Protein AF-A0A9D9DRE6-F1 (afdb_monomer_lite)

Radius of gyration: 13.2 Å; chains: 1; bounding box: 35×29×36 Å

Sequence (122 aa):
MSKYKTYNKKQNVTLEWFDEGQAILTDGMFLMINNSSNRSLGIVISVDVNGYGKGPNAWGHDLFSFFIDKQKVIPIGSPESPLRPGSGWNAFDCDYNSTERNNGMGCTYRALTEKDYFKNLP

Foldseek 3Di:
DALAAAQLRPDAADCQQFPPDWDQDPVQKIKGKHCPPPVVQAIKIKIQQCHDPDPPRYALQRIEMFGDDPPDTHGQQDPPHCNHCPNVPNLCDQDNPDPHNNHRRNSNVVSVPPPCSNVPGD

pLDDT: mean 89.9, std 10.53, range [51.09, 98.19]

Secondary structure (DSSP, 8-state):
--S-B-TTSSSBPPGGGSSSEEEE-TTS-EEEEE--SSGGG-EEEEEESS-TT-TT-BBTTTEEEEEEETTEEEETTSTT-TT-TTSS-GGG---SS---TTTTTTHHHHHHH-TTGGGG--

Organism: NCBI:txid2840936

Structure (mmCIF, N/CA/C/O backbone):
data_AF-A0A9D9DRE6-F1
#
_entry.id   AF-A0A9D9DRE6-F1
#
loop_
_atom_site.group_PDB
_atom_site.id
_atom_site.type_symbol
_atom_site.label_atom_id
_atom_site.label_alt_id
_atom_site.label_comp_id
_atom_site.label_asym_id
_atom_site.label_entity_id
_atom_site.label_seq_id
_atom_site.pdbx_PDB_ins_code
_atom_site.Cartn_x
_atom_site.Cartn_y
_atom_site.Cartn_z
_atom_site.occupancy
_atom_site.B_iso_or_equiv
_atom_site.auth_seq_id
_atom_site.auth_comp_id
_atom_site.auth_asym_id
_atom_site.auth_atom_id
_atom_site.pdbx_PDB_model_num
ATOM 1 N N . MET A 1 1 ? -9.906 16.572 0.568 1.00 58.41 1 MET A N 1
ATOM 2 C CA . MET A 1 1 ? -8.731 16.090 1.332 1.00 58.41 1 MET A CA 1
ATOM 3 C C . MET A 1 1 ? -8.855 14.572 1.432 1.00 58.41 1 MET A C 1
ATOM 5 O O . MET A 1 1 ? -9.969 14.124 1.676 1.00 58.41 1 MET A O 1
ATOM 9 N N . S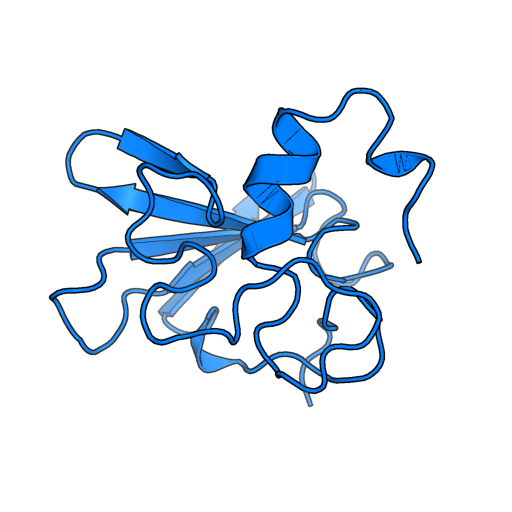ER A 1 2 ? -7.802 13.795 1.142 1.00 77.19 2 SER A N 1
ATOM 10 C CA . SER A 1 2 ? -7.897 12.321 1.149 1.00 77.19 2 SER A CA 1
ATOM 11 C C . SER A 1 2 ? -8.281 11.799 2.538 1.00 77.19 2 SER A C 1
ATOM 13 O O . SER A 1 2 ? -7.805 12.334 3.540 1.00 77.19 2 SER A O 1
ATOM 15 N N . LYS A 1 3 ? -9.146 10.776 2.596 1.00 88.69 3 LYS A N 1
ATOM 16 C CA . LYS A 1 3 ? -9.461 10.046 3.838 1.00 88.69 3 LYS A CA 1
ATOM 17 C C . LYS A 1 3 ? -8.350 9.070 4.233 1.00 88.69 3 LYS A C 1
ATOM 19 O O . LYS A 1 3 ? -8.318 8.647 5.383 1.00 88.69 3 LYS A O 1
ATOM 24 N N . TYR A 1 4 ? -7.448 8.761 3.302 1.00 95.00 4 TYR A N 1
ATOM 25 C CA . TYR A 1 4 ? -6.358 7.820 3.504 1.00 95.00 4 TYR A CA 1
ATOM 26 C C . TYR A 1 4 ? -5.062 8.519 3.914 1.00 95.00 4 TYR A C 1
ATOM 28 O O . TYR A 1 4 ? -4.756 9.636 3.471 1.00 95.00 4 TYR A O 1
ATOM 36 N N . LYS A 1 5 ? -4.293 7.844 4.766 1.00 96.25 5 LYS A N 1
ATOM 37 C CA . LYS A 1 5 ? -3.047 8.343 5.351 1.00 96.25 5 LYS A CA 1
ATOM 38 C C . LYS A 1 5 ? -1.837 7.509 4.935 1.00 96.25 5 LYS A C 1
ATOM 40 O O . LYS A 1 5 ? -1.954 6.322 4.63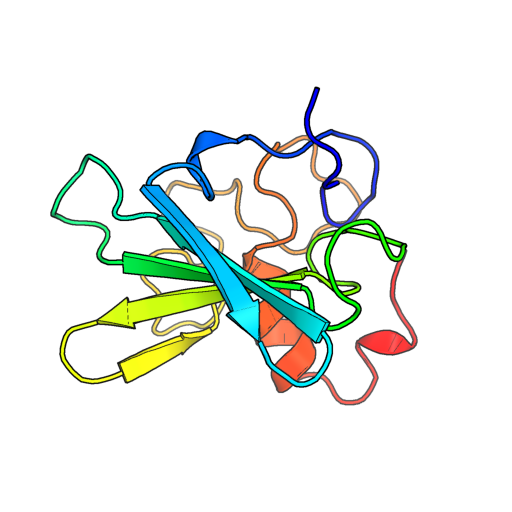6 1.00 96.25 5 LYS A O 1
ATOM 45 N N . THR A 1 6 ? -0.668 8.144 4.952 1.00 95.88 6 THR A N 1
ATOM 46 C CA . THR A 1 6 ? 0.623 7.453 4.822 1.00 95.88 6 THR A CA 1
ATOM 47 C C . THR A 1 6 ? 0.835 6.466 5.972 1.00 95.88 6 THR A C 1
ATOM 49 O O . THR A 1 6 ? 0.176 6.566 7.008 1.00 95.88 6 THR A O 1
ATOM 52 N N . TYR A 1 7 ? 1.791 5.546 5.831 1.00 96.75 7 TYR A N 1
ATOM 53 C CA . TYR A 1 7 ? 2.108 4.530 6.847 1.00 96.75 7 TYR A CA 1
ATOM 54 C C . TYR A 1 7 ? 2.322 5.095 8.253 1.00 96.75 7 TYR A C 1
ATOM 56 O O . TYR A 1 7 ? 1.801 4.569 9.232 1.00 96.75 7 TYR A O 1
ATOM 64 N N . ASN A 1 8 ? 3.028 6.217 8.363 1.00 96.38 8 ASN A N 1
ATOM 65 C CA . ASN A 1 8 ? 3.267 6.902 9.635 1.00 96.38 8 ASN A CA 1
ATOM 66 C C . ASN A 1 8 ? 2.146 7.870 10.056 1.00 96.38 8 ASN A C 1
ATOM 68 O O . ASN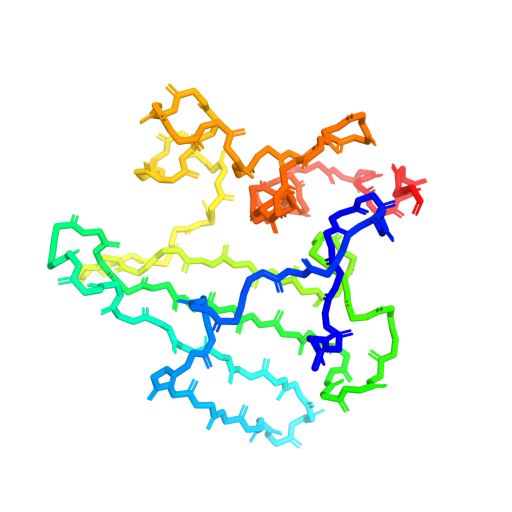 A 1 8 ? 2.304 8.598 11.033 1.00 96.38 8 ASN A O 1
ATOM 72 N N . LYS A 1 9 ? 1.044 7.934 9.300 1.00 96.38 9 LYS A N 1
ATOM 73 C CA . LYS A 1 9 ? -0.129 8.799 9.508 1.00 96.38 9 LYS A CA 1
ATOM 74 C C . LYS A 1 9 ? 0.165 10.311 9.541 1.00 96.38 9 LYS A C 1
ATOM 76 O O . LYS A 1 9 ? -0.725 11.098 9.865 1.00 96.38 9 LYS A O 1
ATOM 81 N N . LYS A 1 10 ? 1.376 10.741 9.155 1.00 94.88 10 LYS A N 1
ATOM 82 C CA . LYS A 1 10 ? 1.807 12.155 9.170 1.00 94.88 10 LYS A CA 1
ATOM 83 C C . LYS A 1 10 ? 1.269 12.961 7.987 1.00 94.88 10 LYS A C 1
ATOM 85 O O . LYS A 1 10 ? 1.221 14.187 8.059 1.00 94.88 10 LYS A O 1
ATOM 90 N N . GLN A 1 11 ? 0.857 12.299 6.904 1.00 93.19 11 GLN A N 1
ATOM 91 C CA . GLN A 1 11 ? 0.346 12.951 5.701 1.00 93.19 11 GLN A CA 1
ATOM 92 C C . GLN A 1 11 ? -0.913 12.269 5.166 1.00 93.19 11 GLN A C 1
ATOM 94 O O . GLN A 1 11 ? -1.185 11.098 5.430 1.00 93.19 11 GLN A O 1
ATOM 99 N N . ASN A 1 12 ? -1.688 13.032 4.397 1.00 93.75 12 ASN A N 1
ATOM 100 C CA . ASN A 1 12 ? -2.705 12.470 3.517 1.00 93.75 12 ASN A CA 1
ATOM 101 C C . ASN A 1 12 ? -2.028 11.941 2.257 1.00 93.75 12 ASN A C 1
ATOM 103 O O . ASN A 1 12 ? -1.140 12.604 1.717 1.00 93.75 12 ASN A O 1
ATOM 107 N N . VAL A 1 13 ? -2.496 10.799 1.775 1.00 90.44 13 VAL A N 1
ATOM 108 C CA . VAL A 1 13 ? -1.998 10.220 0.526 1.00 90.44 13 VAL A CA 1
ATOM 109 C C . VAL A 1 13 ? -2.468 11.026 -0.685 1.00 90.44 13 VAL A C 1
ATOM 111 O O . VAL A 1 13 ? -3.505 11.704 -0.639 1.00 90.44 13 VAL A O 1
ATOM 114 N N . THR A 1 14 ? -1.711 10.942 -1.776 1.00 84.62 14 THR A N 1
ATOM 115 C CA . THR A 1 14 ? -2.102 11.510 -3.072 1.00 84.62 14 THR A CA 1
ATOM 116 C C . THR A 1 14 ? -3.258 10.697 -3.664 1.00 84.62 14 THR A C 1
ATOM 118 O O . THR A 1 14 ? -3.213 9.471 -3.659 1.00 84.62 14 THR A O 1
ATOM 121 N N . LEU A 1 15 ? -4.304 11.375 -4.151 1.00 83.25 15 LEU A N 1
ATOM 122 C CA . LEU A 1 15 ? -5.498 10.718 -4.706 1.00 83.25 15 LEU A CA 1
ATOM 123 C C . LEU A 1 15 ? -5.274 10.090 -6.091 1.00 83.25 15 LEU A C 1
ATOM 125 O O . LEU A 1 15 ? -6.067 9.241 -6.471 1.00 83.25 15 LEU A O 1
ATOM 129 N N . GLU A 1 16 ? -4.186 10.452 -6.777 1.00 84.38 16 GLU A N 1
ATOM 130 C CA . GLU A 1 16 ? -3.739 9.914 -8.081 1.00 84.38 16 GLU A CA 1
ATOM 131 C C . GLU A 1 16 ? -3.445 8.403 -8.071 1.00 84.38 16 GLU A C 1
ATOM 133 O O . GLU A 1 16 ? -3.087 7.830 -9.086 1.00 84.38 16 GLU A O 1
ATOM 138 N N . TRP A 1 17 ? -3.490 7.748 -6.909 1.00 85.25 17 TRP A N 1
ATOM 139 C CA . TRP A 1 17 ? -3.361 6.292 -6.826 1.00 85.25 17 TRP A CA 1
ATOM 140 C C . TRP A 1 17 ? -4.713 5.576 -6.821 1.00 85.25 17 TRP A C 1
ATOM 142 O O . TRP A 1 17 ? -4.731 4.346 -6.782 1.00 85.25 17 TRP A O 1
ATOM 152 N N . PHE A 1 18 ? -5.829 6.313 -6.817 1.00 87.56 18 PHE A N 1
ATOM 153 C CA . PHE A 1 18 ? -7.171 5.774 -6.575 1.00 87.56 18 PHE A CA 1
ATOM 154 C C . PHE A 1 18 ? -8.248 6.321 -7.529 1.00 87.56 18 PHE A C 1
ATOM 156 O O . PHE A 1 18 ? -9.435 6.126 -7.245 1.00 87.56 18 PHE A O 1
ATOM 163 N N . ASP A 1 19 ? -7.897 7.081 -8.566 1.00 85.38 19 ASP A N 1
ATOM 164 C CA . ASP A 1 19 ? -8.837 7.949 -9.283 1.00 85.38 19 ASP A CA 1
ATOM 165 C C . ASP A 1 19 ? -9.475 7.345 -10.542 1.00 85.38 19 ASP A C 1
ATOM 167 O O . ASP A 1 19 ? -10.471 7.894 -11.015 1.00 85.38 19 ASP A O 1
ATOM 171 N N . GLU A 1 20 ? -9.016 6.196 -11.043 1.00 89.31 20 GLU A N 1
ATOM 172 C CA . GLU A 1 20 ? -9.563 5.615 -12.278 1.00 89.31 20 GLU A CA 1
ATOM 173 C C . GLU A 1 20 ? -10.676 4.588 -12.069 1.00 89.31 20 GLU A C 1
ATOM 175 O O . GLU A 1 20 ? -11.552 4.448 -12.925 1.00 89.31 20 GLU A O 1
ATOM 180 N N . GLY A 1 21 ? -10.697 3.880 -10.940 1.00 90.56 21 GLY A N 1
ATOM 181 C CA . GLY A 1 21 ? -11.759 2.916 -10.663 1.00 90.56 21 GLY A CA 1
ATOM 182 C C . GLY A 1 21 ? -11.886 2.560 -9.193 1.00 90.56 21 GLY A C 1
ATOM 183 O O . GLY A 1 21 ? -10.894 2.432 -8.485 1.00 90.56 21 GLY A O 1
ATOM 184 N N . GLN A 1 22 ? -13.120 2.386 -8.719 1.00 94.12 22 GLN A N 1
ATOM 185 C CA . GLN A 1 22 ? -13.403 2.060 -7.322 1.00 94.12 22 GLN A CA 1
ATOM 186 C C . GLN A 1 22 ? -14.579 1.086 -7.220 1.00 94.12 22 GLN A C 1
ATOM 188 O O . GLN A 1 22 ? -15.572 1.232 -7.934 1.00 94.12 22 GLN A O 1
ATOM 193 N N . ALA A 1 23 ? -14.482 0.102 -6.328 1.00 95.94 23 ALA A N 1
ATOM 194 C CA . ALA A 1 23 ? -15.535 -0.880 -6.083 1.00 95.94 23 ALA A CA 1
ATOM 195 C C . ALA A 1 23 ? -15.576 -1.288 -4.606 1.00 95.94 23 ALA A C 1
ATOM 197 O O . ALA A 1 23 ? -14.541 -1.414 -3.960 1.00 95.94 23 ALA A O 1
ATOM 198 N N . ILE A 1 24 ? -16.775 -1.533 -4.077 1.00 96.94 24 ILE A N 1
ATOM 199 C CA . ILE A 1 24 ? -16.965 -2.151 -2.760 1.00 96.94 24 ILE A CA 1
ATOM 200 C C . ILE A 1 24 ? -17.325 -3.618 -2.990 1.00 96.94 24 ILE A C 1
ATOM 202 O O . ILE A 1 24 ? -18.254 -3.917 -3.743 1.00 96.94 24 ILE A O 1
ATOM 206 N N . LEU A 1 25 ? -16.575 -4.523 -2.368 1.00 96.75 25 LEU A N 1
ATOM 207 C CA . LEU A 1 25 ? -16.821 -5.960 -2.429 1.00 96.75 25 LEU A CA 1
ATOM 208 C C . LEU A 1 25 ? -17.957 -6.354 -1.477 1.00 96.75 25 LEU A C 1
ATOM 210 O O . LEU A 1 25 ? -18.332 -5.609 -0.572 1.00 96.75 25 LEU A O 1
ATOM 214 N N . THR A 1 26 ? -18.524 -7.544 -1.669 1.00 97.25 26 THR A N 1
ATOM 215 C CA . THR A 1 26 ? -19.682 -8.025 -0.891 1.00 97.25 26 THR A CA 1
ATOM 216 C C . THR A 1 26 ? -19.400 -8.204 0.602 1.00 97.25 26 THR A C 1
ATOM 218 O O . THR A 1 26 ? -20.333 -8.198 1.398 1.00 97.25 26 THR A O 1
ATOM 221 N N . ASP A 1 27 ? -18.135 -8.360 0.986 1.00 96.62 27 ASP A N 1
ATOM 222 C CA . ASP A 1 27 ? -17.675 -8.414 2.380 1.00 96.62 27 ASP A CA 1
ATOM 223 C C . ASP A 1 27 ? -17.374 -7.022 2.973 1.00 96.62 27 ASP A C 1
ATOM 225 O O . ASP A 1 27 ? -17.036 -6.893 4.150 1.00 96.62 27 ASP A O 1
ATOM 229 N N . GLY A 1 28 ? -17.550 -5.964 2.181 1.00 96.94 28 GLY A N 1
ATOM 230 C CA . GLY A 1 28 ? -17.332 -4.581 2.577 1.00 96.94 28 GLY A CA 1
ATOM 231 C C . GLY A 1 28 ? -15.915 -4.065 2.342 1.00 96.94 28 GLY A C 1
ATOM 232 O O . GLY A 1 28 ? -15.687 -2.886 2.615 1.00 96.94 28 GLY A O 1
ATOM 233 N N . MET A 1 29 ? -14.986 -4.881 1.827 1.00 98.12 29 MET A N 1
ATOM 234 C CA . MET A 1 29 ? -13.660 -4.405 1.420 1.00 98.12 29 MET A CA 1
ATOM 235 C C . MET A 1 29 ? -13.775 -3.372 0.297 1.00 98.12 29 MET A C 1
ATOM 237 O O . MET A 1 29 ? -14.680 -3.438 -0.539 1.00 98.12 29 MET A O 1
ATOM 241 N N . PHE A 1 30 ? -12.849 -2.416 0.258 1.00 97.19 30 PHE A N 1
ATOM 242 C CA . PHE A 1 30 ? -12.859 -1.350 -0.739 1.00 97.19 30 PHE A CA 1
ATOM 243 C C . PHE A 1 30 ? -11.653 -1.449 -1.671 1.00 97.19 30 PHE A C 1
ATOM 245 O O . PHE A 1 30 ? -10.502 -1.372 -1.247 1.00 97.19 30 PHE A O 1
ATOM 252 N N . LEU A 1 31 ? -11.942 -1.640 -2.955 1.00 96.25 31 LEU A N 1
ATOM 253 C CA . LEU A 1 31 ? -10.975 -1.752 -4.032 1.00 96.25 31 LEU A CA 1
ATOM 254 C C . LEU A 1 31 ? -10.845 -0.408 -4.748 1.00 96.25 31 LEU A C 1
ATOM 256 O O . LEU A 1 31 ? -11.847 0.185 -5.143 1.00 96.25 31 LEU A O 1
ATOM 260 N N . MET A 1 32 ? -9.615 0.036 -4.956 1.00 94.81 32 MET A N 1
ATOM 261 C CA . MET A 1 32 ? -9.255 1.226 -5.721 1.00 94.81 32 MET A CA 1
ATOM 262 C C . MET A 1 32 ? -8.251 0.818 -6.795 1.00 94.81 32 MET A C 1
ATOM 264 O O . MET A 1 32 ? -7.337 0.040 -6.534 1.00 94.81 32 MET A O 1
ATOM 268 N N . ILE A 1 33 ? -8.434 1.309 -8.011 1.00 91.81 33 ILE A N 1
ATOM 269 C CA . ILE A 1 33 ? -7.653 0.948 -9.188 1.00 91.81 33 ILE A CA 1
ATOM 270 C C . ILE A 1 33 ? -7.082 2.233 -9.761 1.00 91.81 33 ILE A C 1
ATOM 272 O O . ILE A 1 33 ? -7.826 3.192 -9.961 1.00 91.81 33 ILE A O 1
ATOM 276 N N . ASN A 1 34 ? -5.788 2.198 -10.060 1.00 89.69 34 ASN A N 1
ATOM 277 C CA . ASN A 1 34 ? -5.113 3.218 -10.836 1.00 89.69 34 ASN A CA 1
ATOM 278 C C . ASN A 1 34 ? -4.365 2.609 -12.013 1.00 89.69 34 ASN A C 1
ATOM 280 O O . ASN A 1 34 ? -3.647 1.616 -11.875 1.00 89.69 34 ASN A O 1
ATOM 284 N N . ASN A 1 35 ? -4.532 3.205 -13.186 1.00 81.50 35 ASN A N 1
ATOM 285 C CA . ASN A 1 35 ? -3.831 2.824 -14.400 1.00 81.50 35 ASN A CA 1
ATOM 286 C C . ASN A 1 35 ? -2.922 3.977 -14.798 1.00 81.50 35 ASN A C 1
ATOM 288 O O . ASN A 1 35 ? -3.141 4.594 -15.837 1.00 81.50 35 ASN A O 1
ATOM 292 N N . SER A 1 36 ? -1.912 4.232 -13.957 1.00 64.69 36 SER A N 1
ATOM 293 C CA . SER A 1 36 ? -0.850 5.224 -14.148 1.00 64.69 36 SER A CA 1
ATOM 294 C C . SER A 1 36 ? -0.807 5.786 -15.572 1.00 64.69 36 SER A C 1
ATOM 296 O O . SER A 1 36 ? -0.531 5.062 -16.535 1.00 64.69 36 SER A O 1
ATOM 298 N N . SER A 1 37 ? -1.049 7.093 -15.714 1.00 51.88 37 SER A N 1
ATOM 299 C CA . SER A 1 37 ? -1.017 7.801 -17.006 1.00 51.88 37 SER A CA 1
ATOM 300 C C . SER A 1 37 ? 0.262 7.536 -17.821 1.00 51.88 37 SER A C 1
ATOM 302 O O . SER A 1 37 ? 0.268 7.650 -19.050 1.00 51.88 37 SER A O 1
ATOM 304 N N . ASN A 1 38 ? 1.337 7.095 -17.160 1.00 58.50 38 ASN A N 1
ATOM 305 C CA . ASN A 1 38 ? 2.495 6.494 -17.791 1.00 58.50 38 ASN A CA 1
ATOM 306 C C . ASN A 1 38 ? 2.275 4.983 -17.998 1.00 58.50 38 ASN A C 1
ATOM 308 O O . ASN A 1 38 ? 2.569 4.176 -17.118 1.00 58.50 38 ASN A O 1
ATOM 312 N N . ARG A 1 39 ? 1.833 4.601 -19.210 1.00 51.09 39 ARG A N 1
ATOM 313 C CA . ARG A 1 39 ? 1.615 3.209 -19.687 1.00 51.09 39 ARG A CA 1
ATOM 314 C C . ARG A 1 39 ? 2.724 2.201 -19.333 1.00 51.09 39 ARG A C 1
ATOM 316 O O . ARG A 1 39 ? 2.490 0.998 -19.413 1.00 51.09 39 ARG A O 1
ATOM 323 N N . SER A 1 40 ? 3.916 2.669 -18.974 1.00 58.03 40 SER A N 1
ATOM 324 C CA . SER A 1 40 ? 5.063 1.851 -18.566 1.00 58.03 40 SER A CA 1
ATOM 325 C C . SER A 1 40 ? 4.974 1.321 -17.123 1.00 58.03 40 SER A C 1
ATOM 327 O O . SER A 1 40 ? 5.736 0.426 -16.771 1.00 58.03 40 SER A O 1
ATOM 329 N N . LEU A 1 41 ? 4.076 1.859 -16.285 1.00 63.34 41 LEU A N 1
ATOM 330 C CA . LEU A 1 41 ? 3.970 1.562 -14.847 1.00 63.34 41 LEU A CA 1
ATOM 331 C C . LEU A 1 41 ? 2.808 0.617 -14.484 1.00 63.34 41 LEU A C 1
ATOM 333 O O . LEU A 1 41 ? 2.473 0.508 -13.309 1.00 63.34 41 LEU A O 1
ATOM 337 N N . GLY A 1 42 ? 2.218 -0.091 -15.453 1.00 75.50 42 GLY A N 1
ATOM 338 C CA . GLY A 1 42 ? 1.203 -1.122 -15.190 1.00 75.50 42 GLY A CA 1
ATOM 339 C C . GLY A 1 42 ? -0.062 -0.612 -14.485 1.00 75.50 42 GLY A C 1
ATOM 340 O O . GLY A 1 42 ? -0.345 0.585 -14.465 1.00 75.50 42 GLY A O 1
ATOM 341 N N . ILE A 1 43 ? -0.852 -1.540 -13.941 1.00 89.00 43 ILE A N 1
ATOM 342 C CA . ILE A 1 43 ? -2.040 -1.225 -13.133 1.00 89.00 43 ILE A CA 1
ATOM 343 C C . ILE A 1 43 ? -1.659 -1.369 -11.660 1.00 89.00 43 ILE A C 1
ATOM 345 O O . ILE A 1 43 ? -1.062 -2.369 -11.270 1.00 89.00 43 ILE A O 1
ATOM 349 N N . VAL A 1 44 ? -2.027 -0.399 -10.829 1.00 91.62 44 VAL A N 1
ATOM 350 C CA . VAL A 1 44 ? -1.947 -0.499 -9.372 1.00 91.62 44 VAL A CA 1
ATOM 351 C C . VAL A 1 44 ? -3.345 -0.729 -8.823 1.00 91.62 44 VAL A C 1
ATOM 353 O O . VAL A 1 44 ? -4.279 -0.009 -9.159 1.00 91.62 44 VAL A O 1
ATOM 356 N N . ILE A 1 45 ? -3.489 -1.736 -7.969 1.00 94.25 45 ILE A N 1
ATOM 357 C CA . ILE A 1 45 ? -4.712 -1.982 -7.211 1.00 94.25 45 ILE A CA 1
ATOM 358 C C . ILE A 1 45 ? -4.397 -1.776 -5.738 1.00 94.25 45 ILE A C 1
ATOM 360 O O . ILE A 1 45 ? -3.512 -2.436 -5.193 1.00 94.25 45 ILE A O 1
ATOM 364 N N . SER A 1 46 ? -5.139 -0.888 -5.092 1.00 95.69 46 SER A N 1
ATOM 365 C CA . SER A 1 46 ? -5.122 -0.698 -3.649 1.00 95.69 46 SER A CA 1
ATOM 366 C C . SER A 1 46 ? -6.386 -1.281 -3.025 1.00 95.69 46 SER A C 1
ATOM 368 O O . SER A 1 46 ? -7.487 -1.122 -3.545 1.00 95.69 46 SER A O 1
ATOM 370 N N . VAL A 1 47 ? -6.224 -1.969 -1.903 1.00 97.56 47 VAL A N 1
ATOM 371 C CA . VAL A 1 47 ? -7.286 -2.684 -1.202 1.00 97.56 47 VAL A CA 1
ATOM 372 C C . VAL A 1 47 ? -7.299 -2.230 0.245 1.00 97.56 47 VAL A C 1
ATOM 374 O O . VAL A 1 47 ? -6.313 -2.415 0.955 1.00 97.56 47 VAL A O 1
ATOM 377 N N . ASP A 1 48 ? -8.406 -1.637 0.669 1.00 97.88 48 ASP A N 1
ATOM 378 C CA . ASP A 1 48 ? -8.723 -1.397 2.072 1.00 97.88 48 ASP A CA 1
ATOM 379 C C . ASP A 1 48 ? -9.533 -2.587 2.596 1.00 97.88 48 ASP A C 1
ATOM 381 O O . ASP A 1 48 ? -10.674 -2.822 2.180 1.00 97.88 48 ASP A O 1
ATOM 385 N N . VAL A 1 49 ? -8.910 -3.362 3.484 1.00 98.19 49 VAL A N 1
ATOM 386 C CA . VAL A 1 49 ? -9.470 -4.617 4.001 1.00 98.19 49 VAL A CA 1
ATOM 387 C C . VAL A 1 49 ? -10.528 -4.404 5.085 1.00 98.19 49 VAL A C 1
ATOM 389 O O . VAL A 1 49 ? -11.311 -5.311 5.354 1.00 98.19 49 VAL A O 1
ATOM 392 N N . ASN A 1 50 ? -10.590 -3.217 5.692 1.00 97.56 50 ASN A N 1
ATOM 393 C CA . ASN A 1 50 ? -11.615 -2.872 6.680 1.00 97.56 50 ASN A CA 1
ATOM 394 C C . ASN A 1 50 ? -12.858 -2.263 6.011 1.00 97.56 50 ASN A C 1
ATOM 396 O O . ASN A 1 50 ? -13.986 -2.388 6.519 1.00 97.56 50 ASN A O 1
ATOM 400 N N . GLY A 1 51 ? -12.657 -1.640 4.851 1.00 96.12 51 GLY A N 1
ATOM 401 C CA . GLY A 1 51 ? -13.695 -1.045 4.026 1.00 96.12 51 GLY A CA 1
ATOM 402 C C . GLY A 1 51 ? -13.795 0.466 4.188 1.00 96.12 51 GLY A C 1
ATOM 403 O O . GLY A 1 51 ? -13.424 1.034 5.212 1.00 96.12 51 GLY A O 1
ATOM 404 N N . TYR A 1 52 ? -14.378 1.118 3.179 1.00 93.88 52 TYR A N 1
ATOM 405 C CA . TYR A 1 52 ? -14.353 2.573 3.030 1.00 93.88 52 TYR A CA 1
ATOM 406 C C . TYR A 1 52 ? -14.755 3.336 4.301 1.00 93.88 52 TYR A C 1
ATOM 408 O O . TYR A 1 52 ? -15.903 3.293 4.753 1.00 93.88 52 TYR A O 1
ATOM 416 N N . GLY A 1 53 ? -13.807 4.104 4.842 1.00 91.12 53 GLY A N 1
ATOM 417 C CA . GLY A 1 53 ? -14.025 4.965 6.000 1.00 91.12 53 GLY A CA 1
ATOM 418 C C . GLY A 1 53 ? -13.958 4.243 7.346 1.00 91.12 53 GLY A C 1
ATOM 419 O O . GLY A 1 53 ? -14.051 4.917 8.374 1.00 91.12 53 GLY A O 1
ATOM 420 N N . LYS A 1 54 ? -13.743 2.923 7.374 1.00 95.31 54 LYS A N 1
ATOM 421 C CA . LYS A 1 54 ? -13.470 2.182 8.608 1.00 95.31 54 LYS A CA 1
ATOM 422 C C . LYS A 1 54 ? -11.976 2.258 8.897 1.00 95.31 54 LYS A C 1
ATOM 424 O O . LYS A 1 54 ? -11.162 1.847 8.090 1.00 95.31 54 LYS A O 1
ATOM 429 N N . GLY A 1 55 ? -11.627 2.872 10.026 1.00 93.75 55 GLY A N 1
ATOM 430 C CA . GLY A 1 55 ? -10.237 3.182 10.352 1.00 93.75 55 GLY A CA 1
ATOM 431 C C . GLY A 1 55 ? -9.326 1.949 10.478 1.00 93.75 55 GLY A C 1
ATOM 432 O O . GLY A 1 55 ? -9.821 0.849 10.725 1.00 93.75 55 GLY A O 1
ATOM 433 N N . PRO A 1 56 ? -7.997 2.155 10.426 1.00 96.44 56 PRO A N 1
ATOM 434 C CA . PRO A 1 56 ? -7.318 3.457 10.380 1.00 96.44 56 PRO A CA 1
ATOM 435 C C . PRO A 1 56 ? -7.277 4.177 9.017 1.00 96.44 56 PRO A C 1
ATOM 437 O O . PRO A 1 56 ? -6.902 5.351 9.012 1.00 96.44 56 PRO A O 1
ATOM 440 N N . ASN A 1 57 ? -7.685 3.554 7.906 1.00 97.00 57 ASN A N 1
ATOM 441 C CA . ASN A 1 57 ? -7.537 4.075 6.539 1.00 97.00 57 ASN A CA 1
ATOM 442 C C . ASN A 1 57 ? -6.085 4.522 6.252 1.00 97.00 57 ASN A C 1
ATOM 444 O O . ASN A 1 57 ? -5.832 5.667 5.862 1.00 97.00 57 ASN A O 1
ATOM 448 N N . ALA A 1 58 ? -5.102 3.658 6.492 1.00 97.12 58 ALA A N 1
ATOM 449 C CA . ALA A 1 58 ? -3.685 3.987 6.358 1.00 97.12 58 ALA A CA 1
ATOM 450 C C . ALA A 1 58 ? -2.902 2.881 5.646 1.00 97.12 58 ALA A C 1
ATOM 452 O O . ALA A 1 58 ? -3.074 1.692 5.930 1.00 97.12 58 ALA A O 1
ATOM 453 N N . TRP A 1 59 ? -1.997 3.275 4.744 1.00 97.00 59 TRP A N 1
ATOM 454 C CA . TRP A 1 59 ? -1.150 2.312 4.039 1.00 97.00 59 TRP A CA 1
ATOM 455 C C . TRP A 1 59 ? -0.325 1.462 5.005 1.00 97.00 59 TRP A C 1
ATOM 457 O O . TRP A 1 59 ? 0.304 1.987 5.918 1.00 97.00 59 TRP A O 1
ATOM 467 N N . GLY A 1 60 ? -0.320 0.149 4.792 1.00 97.50 60 GLY A N 1
ATOM 468 C CA . GLY A 1 60 ? 0.349 -0.810 5.668 1.00 97.50 60 GLY A CA 1
ATOM 469 C C . GLY A 1 60 ? -0.421 -1.146 6.948 1.00 97.50 60 GLY A C 1
ATOM 470 O O . GLY A 1 60 ? -0.037 -2.077 7.636 1.00 97.50 60 GLY A O 1
ATOM 471 N N . HIS A 1 61 ? -1.515 -0.456 7.276 1.00 98.19 61 HIS A N 1
ATOM 472 C CA . HIS A 1 61 ? -2.349 -0.816 8.432 1.00 98.19 61 HIS A CA 1
ATOM 473 C C . HIS A 1 61 ? -3.549 -1.649 7.988 1.00 98.19 61 HIS A C 1
ATOM 475 O O . HIS A 1 61 ? -3.726 -2.778 8.433 1.00 98.19 61 HIS A O 1
ATOM 481 N N . ASP A 1 62 ? -4.341 -1.090 7.081 1.00 98.06 62 ASP A N 1
ATOM 482 C CA . ASP A 1 62 ? -5.523 -1.708 6.473 1.00 98.06 62 ASP A CA 1
ATOM 483 C C . ASP A 1 62 ? -5.609 -1.470 4.960 1.00 98.06 62 ASP A C 1
ATOM 485 O O . ASP A 1 62 ? -6.344 -2.171 4.271 1.00 98.06 62 ASP A O 1
ATOM 489 N N . LEU A 1 63 ? -4.819 -0.532 4.432 1.00 97.75 63 LEU A N 1
ATOM 490 C CA . LEU A 1 63 ? -4.695 -0.259 3.008 1.00 97.75 63 LEU A CA 1
ATOM 491 C C . LEU A 1 63 ? -3.417 -0.901 2.441 1.00 97.75 63 LEU A C 1
ATOM 493 O O . LEU A 1 63 ? -2.302 -0.558 2.840 1.00 97.75 63 LEU A O 1
ATOM 497 N N . PHE A 1 64 ? -3.558 -1.778 1.450 1.00 97.94 64 PHE A N 1
ATOM 498 C CA . PHE A 1 64 ? -2.450 -2.501 0.809 1.00 97.94 64 PHE A CA 1
ATOM 499 C C . PHE A 1 64 ? -2.479 -2.315 -0.700 1.00 97.94 64 PHE A C 1
ATOM 501 O O . PHE A 1 64 ? -3.549 -2.201 -1.277 1.00 97.94 64 PHE A O 1
ATOM 508 N N . SER A 1 65 ? -1.319 -2.248 -1.353 1.00 95.75 65 SER A N 1
ATOM 509 C CA . SER A 1 65 ? -1.217 -1.931 -2.782 1.00 95.75 65 SER A CA 1
ATOM 510 C C . SER A 1 65 ? -0.389 -2.955 -3.550 1.00 95.75 65 SER A C 1
ATOM 512 O O . SER A 1 65 ? 0.696 -3.367 -3.135 1.00 95.75 65 SER A O 1
ATOM 514 N N . PHE A 1 66 ? -0.909 -3.338 -4.707 1.00 95.25 66 PHE A N 1
ATOM 515 C CA . PHE A 1 66 ? -0.366 -4.363 -5.580 1.00 95.25 66 PHE A CA 1
ATOM 516 C C . PHE A 1 66 ? -0.169 -3.790 -6.972 1.00 95.25 66 PHE A C 1
ATOM 518 O O . PHE A 1 66 ? -1.024 -3.082 -7.494 1.00 95.25 66 PHE A O 1
ATOM 525 N N . PHE A 1 67 ? 0.954 -4.135 -7.580 1.00 92.44 67 PHE A N 1
ATOM 526 C CA . PHE A 1 67 ? 1.195 -3.926 -8.991 1.00 92.44 67 PHE A CA 1
ATOM 527 C C . PHE A 1 67 ? 0.677 -5.138 -9.761 1.00 92.44 67 PHE A C 1
ATOM 529 O O . PHE A 1 67 ? 0.991 -6.278 -9.420 1.00 92.44 67 PHE A O 1
ATOM 536 N N . ILE A 1 68 ? -0.093 -4.902 -10.810 1.00 89.75 68 ILE A N 1
ATOM 537 C CA . ILE A 1 68 ? -0.616 -5.931 -11.696 1.00 89.75 68 ILE A CA 1
ATOM 538 C C . ILE A 1 68 ? 0.141 -5.840 -13.016 1.00 89.75 68 ILE A C 1
ATOM 540 O O . ILE A 1 68 ? 0.041 -4.846 -13.740 1.00 89.75 68 ILE A O 1
ATOM 544 N N . ASP A 1 69 ? 0.885 -6.898 -13.328 1.00 83.06 69 ASP A N 1
ATOM 545 C CA . ASP A 1 69 ? 1.394 -7.139 -14.678 1.00 83.06 69 ASP A CA 1
ATOM 546 C C . ASP A 1 69 ? 0.461 -8.113 -15.413 1.00 83.06 69 ASP A C 1
ATOM 548 O O . ASP A 1 69 ? -0.426 -8.723 -14.816 1.00 83.06 69 ASP A O 1
ATOM 552 N N . LYS A 1 70 ? 0.710 -8.352 -16.701 1.00 79.81 70 LYS A N 1
ATOM 553 C CA . LYS A 1 70 ? -0.049 -9.264 -17.573 1.00 79.81 70 LYS A CA 1
ATOM 554 C C . LYS A 1 70 ? -0.293 -10.666 -16.997 1.00 79.81 70 LYS A C 1
ATOM 556 O O . LYS A 1 70 ? -1.181 -11.355 -17.483 1.00 79.81 70 LYS A O 1
ATOM 561 N N . GLN A 1 71 ? 0.517 -11.120 -16.039 1.00 84.62 71 GLN A N 1
ATOM 562 C CA . GLN A 1 71 ? 0.494 -12.494 -15.521 1.00 84.62 71 GLN A CA 1
ATOM 563 C C . GLN A 1 71 ? 0.494 -12.594 -13.990 1.00 84.62 71 GLN A C 1
ATOM 565 O O . GLN A 1 71 ? 0.330 -13.691 -13.461 1.00 84.62 71 GLN A O 1
ATOM 570 N N . LYS A 1 72 ? 0.736 -11.496 -13.264 1.00 89.75 72 LYS A N 1
ATOM 571 C CA . LYS A 1 72 ? 1.048 -11.552 -11.830 1.00 89.75 72 LYS A CA 1
ATOM 572 C C . LYS A 1 72 ? 0.413 -10.401 -11.063 1.00 89.75 72 LYS A C 1
ATOM 574 O O . LYS A 1 72 ? 0.403 -9.265 -11.527 1.00 89.75 72 LYS A O 1
ATOM 579 N N . VAL A 1 73 ? -0.005 -10.716 -9.840 1.00 93.25 73 VAL A N 1
ATOM 580 C CA . VAL A 1 73 ? -0.287 -9.748 -8.779 1.00 9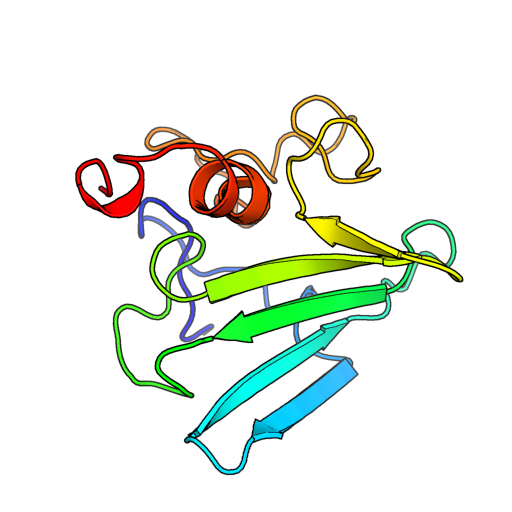3.25 73 VAL A CA 1
ATOM 581 C C . VAL A 1 73 ? 0.960 -9.665 -7.908 1.00 93.25 73 VAL A C 1
ATOM 583 O O . VAL A 1 73 ? 1.330 -10.636 -7.251 1.00 93.25 73 VAL A O 1
ATOM 586 N N . ILE A 1 74 ? 1.645 -8.529 -7.948 1.00 94.88 74 ILE A N 1
ATOM 587 C CA . ILE A 1 74 ? 2.953 -8.330 -7.330 1.00 94.88 74 ILE A CA 1
ATOM 588 C C . ILE A 1 74 ? 2.790 -7.357 -6.157 1.00 94.88 74 ILE A C 1
ATOM 590 O O . ILE A 1 74 ? 2.398 -6.209 -6.375 1.00 94.88 74 ILE A O 1
ATOM 594 N N . PRO A 1 75 ? 3.107 -7.755 -4.913 1.00 96.12 75 PRO A N 1
ATOM 595 C CA . PRO A 1 75 ? 3.117 -6.834 -3.782 1.00 96.12 75 PRO A CA 1
ATOM 596 C C . PRO A 1 75 ? 4.058 -5.662 -4.059 1.00 96.12 75 PRO A C 1
ATOM 598 O O . PRO A 1 75 ? 5.236 -5.871 -4.381 1.00 96.12 75 PRO A O 1
ATOM 601 N N . ILE A 1 76 ? 3.563 -4.430 -3.923 1.00 94.00 76 ILE A N 1
ATOM 602 C CA . ILE A 1 76 ? 4.441 -3.259 -3.969 1.00 94.00 76 ILE A CA 1
ATOM 603 C C . ILE A 1 76 ? 5.424 -3.356 -2.799 1.00 94.00 76 ILE A C 1
ATOM 605 O O . ILE A 1 76 ? 5.079 -3.821 -1.709 1.00 94.00 76 ILE A O 1
ATOM 609 N N . GLY A 1 77 ? 6.677 -2.982 -3.056 1.00 92.69 77 GLY A N 1
ATOM 610 C CA . GLY A 1 77 ? 7.791 -3.163 -2.125 1.00 92.69 77 GLY A CA 1
ATOM 611 C C . GLY A 1 77 ? 8.569 -4.470 -2.284 1.00 92.69 77 GLY A C 1
ATOM 612 O O . GLY A 1 77 ? 9.679 -4.568 -1.767 1.00 92.69 77 GLY A O 1
ATOM 613 N N . SER A 1 78 ? 8.043 -5.451 -3.026 1.00 94.12 78 SER A N 1
ATOM 614 C CA . SER A 1 78 ? 8.789 -6.680 -3.323 1.00 94.12 78 SER A CA 1
ATOM 615 C C . SER A 1 78 ? 9.935 -6.423 -4.313 1.00 94.12 78 SER A C 1
ATOM 617 O O . SER A 1 78 ? 9.824 -5.519 -5.145 1.00 94.12 78 SER A O 1
ATOM 619 N N . PRO A 1 79 ? 11.012 -7.235 -4.306 1.0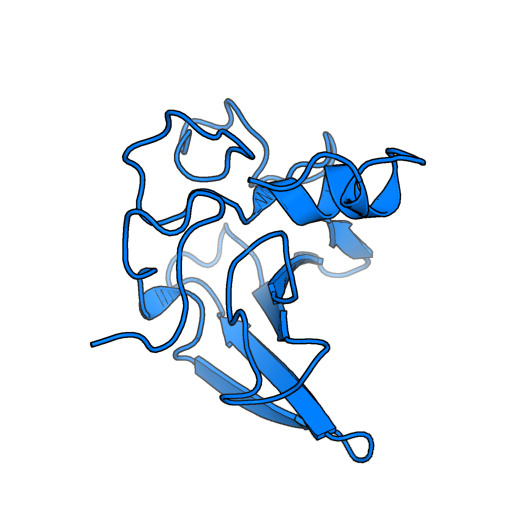0 91.94 79 PRO A N 1
ATOM 620 C CA . PRO A 1 79 ? 12.101 -7.107 -5.280 1.00 91.94 79 PRO A CA 1
ATOM 621 C C . PRO A 1 79 ? 11.650 -7.224 -6.747 1.00 91.94 79 PRO A C 1
ATOM 623 O O . PRO A 1 79 ? 12.245 -6.590 -7.617 1.00 91.94 79 PRO A O 1
ATOM 626 N N . GLU A 1 80 ? 10.592 -8.000 -7.017 1.00 90.81 80 GLU A N 1
ATOM 627 C CA . GLU A 1 80 ? 9.994 -8.155 -8.354 1.00 90.81 80 GLU A CA 1
ATOM 628 C C . GLU A 1 80 ? 9.180 -6.929 -8.794 1.00 90.81 80 GLU A C 1
ATOM 630 O O . GLU A 1 80 ? 8.942 -6.745 -9.987 1.00 90.81 80 GLU A O 1
ATOM 635 N N . SER A 1 81 ? 8.748 -6.077 -7.859 1.00 90.12 81 SER A N 1
ATOM 636 C CA . SER A 1 81 ? 7.948 -4.901 -8.190 1.00 90.12 81 SER A CA 1
ATOM 637 C C . SER A 1 81 ? 8.805 -3.822 -8.869 1.00 90.12 81 SER A C 1
ATOM 639 O O . SER A 1 81 ? 9.909 -3.514 -8.397 1.00 90.12 81 SER A O 1
ATOM 641 N N . PRO A 1 82 ? 8.300 -3.167 -9.932 1.00 88.31 82 PRO A N 1
ATOM 642 C CA . PRO A 1 82 ? 8.912 -1.942 -10.445 1.00 88.31 82 PRO A CA 1
ATOM 643 C C . PRO A 1 82 ? 8.762 -0.768 -9.463 1.00 88.31 82 PRO A C 1
ATOM 645 O O . PRO A 1 82 ? 9.524 0.188 -9.548 1.00 88.31 82 PRO A O 1
ATOM 648 N N . LEU A 1 83 ? 7.838 -0.864 -8.499 1.00 88.56 83 LEU A N 1
ATOM 649 C CA . LEU A 1 83 ? 7.577 0.124 -7.446 1.00 88.56 83 LEU A CA 1
ATOM 650 C C . LEU A 1 83 ? 8.223 -0.290 -6.109 1.00 88.56 83 LEU A C 1
ATOM 652 O O . LEU A 1 83 ? 7.629 -0.180 -5.038 1.00 88.56 83 LEU A O 1
ATOM 656 N N . ARG A 1 84 ? 9.440 -0.836 -6.157 1.00 88.25 84 ARG A N 1
ATOM 657 C CA . ARG A 1 84 ? 10.215 -1.194 -4.956 1.00 88.25 84 ARG A CA 1
ATOM 658 C C . ARG A 1 84 ? 10.958 0.017 -4.365 1.00 88.25 84 ARG A C 1
ATOM 660 O O . ARG A 1 84 ? 11.299 0.929 -5.126 1.00 88.25 84 ARG A O 1
ATOM 667 N N . PRO A 1 85 ? 11.283 0.016 -3.058 1.00 83.44 85 PRO A N 1
ATOM 668 C CA . PRO A 1 85 ? 12.255 0.938 -2.470 1.00 83.44 85 PRO A CA 1
ATOM 669 C C . PRO A 1 85 ? 13.524 1.045 -3.322 1.00 83.44 85 PRO A C 1
ATOM 671 O O . PRO A 1 85 ? 14.035 0.033 -3.808 1.00 83.44 85 PRO A O 1
ATOM 674 N N . GLY A 1 86 ? 14.028 2.259 -3.546 1.00 75.38 86 GLY A N 1
ATOM 675 C CA . GLY A 1 86 ? 15.233 2.477 -4.356 1.00 75.38 86 GLY A CA 1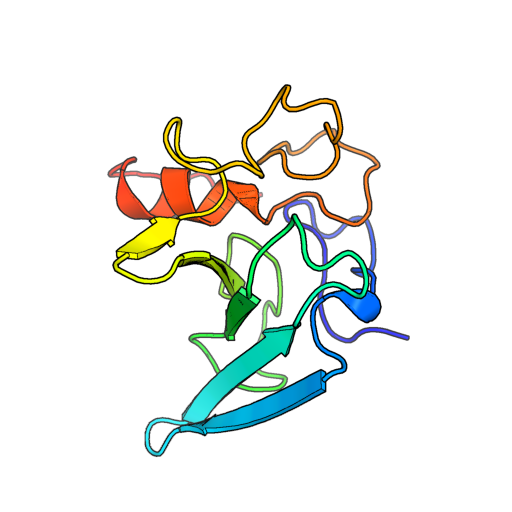
ATOM 676 C C . GLY A 1 86 ? 15.025 2.482 -5.878 1.00 75.38 86 GLY A C 1
ATOM 677 O O . GLY A 1 86 ? 15.992 2.658 -6.613 1.00 75.38 86 GLY A O 1
ATOM 678 N N . SER A 1 87 ? 13.796 2.326 -6.388 1.00 72.25 87 SER A N 1
ATOM 679 C CA . SER A 1 87 ? 13.476 2.340 -7.835 1.00 72.25 87 SER A CA 1
ATOM 680 C C . SER A 1 87 ? 13.576 3.723 -8.514 1.00 72.25 87 SER A C 1
ATOM 682 O O . SER A 1 87 ? 13.085 3.907 -9.625 1.00 72.25 87 SER A O 1
ATOM 684 N N . GLY A 1 88 ? 14.188 4.717 -7.857 1.00 66.38 88 GLY A N 1
ATOM 685 C CA . GLY A 1 88 ? 14.185 6.127 -8.277 1.00 66.38 88 GLY A CA 1
ATOM 686 C C . GLY A 1 88 ? 12.943 6.898 -7.816 1.00 66.38 88 GLY A C 1
ATOM 687 O O . GLY A 1 88 ? 12.952 8.125 -7.793 1.00 66.38 88 GLY A O 1
ATOM 688 N N . TRP A 1 89 ? 11.917 6.178 -7.356 1.00 66.69 89 TRP A N 1
ATOM 689 C CA . TRP A 1 89 ? 10.705 6.695 -6.728 1.00 66.69 89 TRP A CA 1
ATOM 690 C C . TRP A 1 89 ? 10.690 6.306 -5.248 1.00 66.69 89 TRP A C 1
ATOM 692 O O . TRP A 1 89 ? 9.795 5.591 -4.805 1.00 66.69 89 TRP A O 1
ATOM 702 N N . ASN A 1 90 ? 11.682 6.749 -4.468 1.00 62.09 90 ASN A N 1
ATOM 703 C CA . ASN A 1 90 ? 11.845 6.423 -3.032 1.00 62.09 90 ASN A CA 1
ATOM 704 C C . ASN A 1 90 ? 10.644 6.820 -2.135 1.00 62.09 90 ASN A C 1
ATOM 706 O O . ASN A 1 90 ? 10.706 6.754 -0.917 1.00 62.09 90 ASN A O 1
ATOM 710 N N . ALA A 1 91 ? 9.526 7.226 -2.727 1.00 76.62 91 ALA A N 1
ATOM 711 C CA . ALA A 1 91 ? 8.286 7.545 -2.062 1.00 76.62 91 ALA A CA 1
ATOM 712 C C . ALA A 1 91 ? 7.503 6.309 -1.579 1.00 76.62 91 ALA A C 1
ATOM 714 O O . ALA A 1 91 ? 6.594 6.487 -0.783 1.00 76.62 91 ALA A O 1
ATOM 715 N N . PHE A 1 92 ? 7.819 5.083 -2.020 1.00 87.38 92 PHE A N 1
ATOM 716 C CA . PHE A 1 92 ? 7.032 3.875 -1.698 1.00 87.38 92 PHE A CA 1
ATOM 717 C C . PHE A 1 92 ? 7.490 3.106 -0.455 1.00 87.38 92 PHE A C 1
ATOM 719 O O . PHE A 1 92 ? 7.013 1.995 -0.221 1.00 87.38 92 PHE A O 1
ATOM 726 N N . ASP A 1 93 ? 8.416 3.655 0.325 1.00 87.50 93 ASP A N 1
ATOM 727 C CA . ASP A 1 93 ? 9.001 2.971 1.476 1.00 87.50 93 ASP A CA 1
ATOM 728 C C . ASP A 1 93 ? 7.960 2.608 2.548 1.00 87.50 93 ASP A C 1
ATOM 730 O O . ASP A 1 93 ? 6.818 3.061 2.530 1.00 87.50 93 ASP A O 1
ATOM 734 N N . CYS A 1 94 ? 8.354 1.754 3.490 1.00 93.44 94 CYS A N 1
ATOM 735 C CA . CYS A 1 94 ? 7.572 1.434 4.682 1.00 93.44 94 CYS A CA 1
ATOM 736 C C . CYS A 1 94 ? 8.299 1.980 5.914 1.00 93.44 94 CYS A C 1
ATOM 738 O O . CYS A 1 94 ? 8.829 1.212 6.725 1.00 93.44 94 CYS A O 1
ATOM 740 N N . ASP A 1 95 ? 8.400 3.312 5.991 1.00 92.88 95 ASP A N 1
ATOM 741 C CA . ASP A 1 95 ? 9.258 4.018 6.945 1.00 92.88 95 ASP A CA 1
ATOM 742 C C . ASP A 1 95 ? 8.461 4.981 7.839 1.00 92.88 95 ASP A C 1
ATOM 744 O O . ASP A 1 95 ? 7.664 5.809 7.392 1.00 92.88 95 ASP A O 1
ATOM 748 N N . TYR A 1 96 ? 8.712 4.897 9.142 1.00 95.19 96 TYR A N 1
ATOM 749 C CA . TYR A 1 96 ? 8.132 5.790 10.135 1.00 95.19 96 TYR A CA 1
ATOM 750 C C . TYR A 1 96 ? 8.587 7.253 9.968 1.00 95.19 96 TYR A C 1
ATOM 752 O O . TYR A 1 96 ? 7.820 8.191 10.233 1.00 95.19 96 TYR A O 1
ATOM 760 N N . ASN A 1 97 ? 9.820 7.475 9.510 1.00 94.00 97 ASN A N 1
ATOM 761 C CA . ASN A 1 97 ? 10.422 8.805 9.417 1.00 94.00 97 ASN A CA 1
ATOM 762 C C . ASN A 1 97 ? 10.212 9.493 8.065 1.00 94.00 97 ASN A C 1
ATOM 764 O O . ASN A 1 97 ? 10.464 10.691 7.961 1.00 94.00 97 ASN A O 1
ATOM 768 N N . SER A 1 98 ? 9.684 8.778 7.072 1.00 91.56 98 SER A N 1
ATOM 769 C CA . SER A 1 98 ? 9.451 9.325 5.739 1.00 91.56 98 SER A CA 1
ATOM 770 C C . SER A 1 98 ? 8.481 10.514 5.739 1.00 91.56 98 SER A C 1
ATOM 772 O O . SER A 1 98 ? 7.470 10.547 6.451 1.00 91.56 98 SER A O 1
ATOM 774 N N . THR A 1 99 ? 8.794 11.497 4.901 1.00 91.38 99 THR A N 1
ATOM 775 C CA . THR A 1 99 ? 7.975 12.685 4.624 1.00 91.38 99 THR A CA 1
ATOM 776 C C . THR A 1 99 ? 7.241 12.591 3.286 1.00 91.38 99 THR A C 1
ATOM 778 O O . THR A 1 99 ? 6.668 13.583 2.833 1.00 91.38 99 THR A O 1
ATOM 781 N N . GLU A 1 100 ? 7.293 11.422 2.645 1.00 90.19 100 GLU A N 1
ATOM 782 C CA . GLU A 1 100 ? 6.756 11.180 1.310 1.00 90.19 100 GLU A CA 1
ATOM 783 C C . GLU A 1 100 ? 5.271 10.827 1.345 1.00 90.19 100 GLU A C 1
ATOM 785 O O . GLU A 1 100 ? 4.812 10.037 2.174 1.00 90.19 100 GLU A O 1
ATOM 790 N N . ARG A 1 101 ? 4.515 11.348 0.373 1.00 91.00 101 ARG A N 1
ATOM 791 C CA . ARG A 1 101 ? 3.061 11.128 0.304 1.00 91.00 101 ARG A CA 1
ATOM 792 C C . ARG A 1 101 ? 2.660 9.730 -0.131 1.00 91.00 101 ARG A C 1
ATOM 794 O O . ARG A 1 101 ? 1.506 9.384 0.089 1.00 91.00 101 ARG A O 1
ATOM 801 N N . ASN A 1 102 ? 3.576 8.958 -0.716 1.00 90.12 102 ASN A N 1
ATOM 802 C CA . ASN A 1 102 ? 3.344 7.564 -1.112 1.00 90.12 102 ASN A CA 1
ATOM 803 C C . ASN A 1 102 ? 3.856 6.564 -0.054 1.00 90.12 102 ASN A C 1
ATOM 805 O O . ASN A 1 102 ? 3.802 5.349 -0.268 1.00 90.12 102 ASN A O 1
ATOM 809 N N . ASN A 1 103 ? 4.356 7.068 1.086 1.00 93.81 103 ASN A N 1
ATOM 810 C CA . ASN A 1 103 ? 4.927 6.245 2.143 1.00 93.81 103 ASN A CA 1
ATOM 811 C C . ASN A 1 103 ? 3.879 5.256 2.651 1.00 93.81 103 ASN A C 1
ATOM 813 O O . ASN A 1 103 ? 2.806 5.642 3.125 1.00 93.81 103 ASN A O 1
ATOM 817 N N . GLY A 1 104 ? 4.227 3.980 2.580 1.00 94.81 104 GLY A N 1
ATOM 818 C CA . GLY A 1 104 ? 3.412 2.863 3.007 1.00 94.81 104 GLY A CA 1
ATOM 819 C C . GLY A 1 104 ? 2.957 1.936 1.889 1.00 94.81 104 GLY A C 1
ATOM 820 O O . GLY A 1 104 ? 2.598 0.800 2.185 1.00 94.81 104 GLY A O 1
ATOM 821 N N . MET A 1 105 ? 3.001 2.339 0.616 1.00 94.38 105 MET A N 1
ATOM 822 C CA . MET A 1 105 ? 2.605 1.435 -0.477 1.00 94.38 105 MET A CA 1
ATOM 823 C C . MET A 1 105 ? 3.449 0.147 -0.484 1.00 94.38 105 MET A C 1
ATOM 825 O O . MET A 1 105 ? 2.914 -0.956 -0.635 1.00 94.38 105 MET A O 1
ATOM 829 N N . GLY A 1 106 ? 4.757 0.275 -0.232 1.00 94.44 106 GLY A N 1
ATOM 830 C CA . GLY A 1 106 ? 5.700 -0.838 -0.115 1.00 94.44 106 GLY A CA 1
ATOM 831 C C . GLY A 1 106 ? 5.557 -1.674 1.155 1.00 94.44 106 GLY A C 1
ATOM 832 O O . GLY A 1 106 ? 6.131 -2.760 1.240 1.00 94.44 106 GLY A O 1
ATOM 833 N N . CYS A 1 107 ? 4.761 -1.229 2.132 1.00 97.12 107 CYS A N 1
ATOM 834 C CA . CYS A 1 107 ? 4.461 -2.038 3.308 1.00 97.12 107 CYS A CA 1
ATOM 835 C C . CYS A 1 107 ? 3.713 -3.327 2.962 1.00 97.12 107 CYS A C 1
ATOM 837 O O . CYS A 1 107 ? 3.769 -4.269 3.742 1.00 97.12 107 CYS A O 1
ATOM 839 N N . THR A 1 108 ? 3.055 -3.404 1.802 1.00 97.94 108 THR A N 1
ATOM 840 C CA . THR A 1 108 ? 2.339 -4.608 1.353 1.00 97.94 108 THR A CA 1
ATOM 841 C C . THR A 1 108 ? 3.246 -5.832 1.334 1.00 97.94 108 THR A C 1
ATOM 843 O O . THR A 1 108 ? 2.883 -6.882 1.857 1.00 97.94 108 THR A O 1
ATOM 846 N N . TYR A 1 109 ? 4.462 -5.698 0.799 1.00 97.44 109 TYR A N 1
ATOM 847 C CA . TYR A 1 109 ? 5.431 -6.790 0.819 1.00 97.44 109 TYR A CA 1
ATOM 848 C C . TYR A 1 109 ? 5.823 -7.192 2.246 1.00 97.44 109 TYR A C 1
ATOM 850 O O . TYR A 1 109 ? 5.846 -8.383 2.556 1.00 97.44 109 TYR A O 1
ATOM 858 N N . ARG A 1 110 ? 6.064 -6.220 3.136 1.00 97.06 110 ARG A N 1
ATOM 859 C CA . ARG A 1 110 ? 6.409 -6.484 4.543 1.00 97.06 110 ARG A CA 1
ATOM 860 C C . ARG A 1 110 ? 5.260 -7.166 5.286 1.00 97.06 110 ARG A C 1
ATOM 862 O O . ARG A 1 110 ? 5.486 -8.172 5.941 1.00 97.06 110 ARG A O 1
ATOM 869 N N . ALA A 1 111 ? 4.026 -6.705 5.099 1.00 98.06 111 ALA A N 1
ATOM 870 C CA . ALA A 1 111 ? 2.829 -7.293 5.697 1.00 98.06 111 ALA A CA 1
ATOM 871 C C . ALA A 1 111 ? 2.620 -8.765 5.313 1.00 98.06 111 ALA A C 1
ATOM 873 O O . ALA A 1 111 ? 2.142 -9.550 6.127 1.00 98.06 111 ALA A O 1
ATOM 874 N N . LEU A 1 112 ? 2.999 -9.147 4.090 1.00 97.69 112 LEU A N 1
ATOM 875 C CA . LEU A 1 112 ? 2.875 -10.522 3.602 1.00 97.69 112 LEU A CA 1
ATOM 876 C C . LEU A 1 112 ? 4.042 -11.434 4.003 1.00 97.69 112 LEU A C 1
ATOM 878 O O . LEU A 1 112 ? 3.897 -12.653 3.949 1.00 97.69 112 LEU A O 1
ATOM 882 N N . THR A 1 113 ? 5.200 -10.877 4.366 1.00 97.56 113 THR A N 1
ATOM 883 C CA . THR A 1 113 ? 6.443 -11.651 4.557 1.00 97.56 113 THR A CA 1
ATOM 884 C C . THR A 1 113 ? 6.988 -11.619 5.983 1.00 97.56 113 THR A C 1
ATOM 886 O O . THR A 1 113 ? 7.649 -12.567 6.409 1.00 97.56 113 THR A O 1
ATOM 889 N N . GLU A 1 114 ? 6.692 -10.577 6.757 1.00 97.56 114 GLU A N 1
ATOM 890 C CA . GLU A 1 114 ? 7.147 -10.422 8.136 1.00 97.56 114 GLU A CA 1
ATOM 891 C C . GLU A 1 114 ? 6.077 -10.927 9.111 1.00 97.56 114 GLU A C 1
ATOM 893 O O . GLU A 1 114 ? 5.014 -10.332 9.278 1.00 97.56 114 GLU A O 1
ATOM 898 N N . LYS A 1 115 ? 6.385 -12.017 9.822 1.00 97.00 115 LYS A N 1
ATOM 899 C CA . LYS A 1 115 ? 5.455 -12.682 10.752 1.00 97.00 115 LYS A CA 1
ATOM 900 C C . LYS A 1 115 ? 4.882 -11.754 11.829 1.00 97.00 115 LYS A C 1
ATOM 902 O O . LYS A 1 115 ? 3.725 -11.897 12.214 1.00 97.00 115 LYS A O 1
ATOM 907 N N . ASP A 1 116 ? 5.693 -10.828 12.331 1.00 97.44 116 ASP A N 1
ATOM 908 C CA . ASP A 1 116 ? 5.313 -9.911 13.409 1.00 97.44 116 ASP A CA 1
ATOM 909 C C . ASP A 1 116 ? 5.029 -8.489 12.902 1.00 97.44 116 ASP A C 1
ATOM 911 O O . ASP A 1 116 ? 5.000 -7.553 13.697 1.00 97.44 116 ASP A O 1
ATOM 915 N N . TYR A 1 117 ? 4.796 -8.312 11.596 1.00 97.50 117 TYR A N 1
ATOM 916 C CA . TYR A 1 117 ? 4.571 -7.002 10.979 1.00 97.50 117 TYR A CA 1
ATOM 917 C C . TYR A 1 117 ? 3.523 -6.165 11.728 1.00 97.50 117 TYR A C 1
ATOM 919 O O . TYR A 1 117 ? 3.809 -5.071 12.211 1.00 97.50 117 TYR A O 1
ATOM 927 N N . PHE A 1 118 ? 2.330 -6.732 11.918 1.00 97.12 118 PHE A N 1
ATOM 928 C CA . PHE A 1 118 ? 1.198 -6.041 12.540 1.00 97.12 118 PHE A CA 1
ATOM 929 C C . PHE A 1 118 ? 1.410 -5.699 14.020 1.00 97.12 118 PHE A C 1
ATOM 931 O O . PHE A 1 118 ? 0.741 -4.814 14.545 1.00 97.12 118 PHE A O 1
ATOM 938 N N . LYS A 1 119 ? 2.353 -6.364 14.701 1.00 97.50 119 LYS A N 1
ATOM 939 C CA . LYS A 1 119 ? 2.708 -6.050 16.094 1.00 97.50 119 LYS A CA 1
ATOM 940 C C . LYS A 1 119 ? 3.639 -4.841 16.204 1.00 97.50 119 LYS A C 1
ATOM 942 O O . LYS A 1 119 ? 3.790 -4.305 17.295 1.00 97.50 119 LYS A O 1
ATOM 947 N N . ASN A 1 120 ? 4.254 -4.432 15.094 1.00 94.75 120 ASN A N 1
ATOM 948 C CA . ASN A 1 120 ? 5.275 -3.386 15.027 1.00 94.75 120 ASN A CA 1
ATOM 949 C C . ASN A 1 120 ? 4.821 -2.175 14.189 1.00 94.75 120 ASN A C 1
ATOM 951 O O . ASN A 1 120 ? 5.653 -1.439 13.657 1.00 94.75 120 ASN A O 1
ATOM 955 N N . LEU A 1 121 ? 3.505 -1.987 14.041 1.00 95.69 121 LEU A N 1
ATOM 956 C CA . LEU A 1 121 ? 2.932 -0.827 13.363 1.00 95.69 121 LEU A CA 1
ATOM 957 C C . LEU A 1 121 ? 3.104 0.462 14.194 1.00 95.69 121 LEU A C 1
ATOM 959 O O . LEU A 1 121 ? 3.076 0.394 15.424 1.00 95.69 121 LEU A O 1
ATOM 963 N N . PRO A 1 122 ? 3.244 1.630 13.540 1.00 92.38 122 PRO A N 1
ATOM 964 C CA . PRO A 1 122 ? 3.364 2.932 14.193 1.00 92.38 122 PRO A CA 1
ATOM 965 C C . PRO A 1 122 ? 2.032 3.597 14.586 1.00 92.38 122 PRO A C 1
ATOM 967 O O . PRO A 1 122 ? 0.965 3.351 13.958 1.00 92.38 122 PRO A O 1
#